Protein AF-A0A1E1LBD1-F1 (afdb_monomer_lite)

InterPro domains:
  IPR021842 Protein of unknown function DUF3435 [PF11917] (9-132)

Organism: NCBI:txid914238

Sequence (153 aa):
MLVGWGRDGKPEIRIALTREFARGMHDSRNRPQHPMNESTAGLPLVLNPVLFILGIALARGAFKHYKIADEIFELQPPQYDDHWILEQADHIKDVPVFQGATCHGPTGKIQKSSSFSKQLTNAAQRAGMENITINDIRRETLVKANGKALVLL

Structure (mmCIF, N/CA/C/O backbone):
data_AF-A0A1E1LBD1-F1
#
_entry.id   AF-A0A1E1LBD1-F1
#
loop_
_atom_site.group_PDB
_atom_site.id
_atom_site.type_symbol
_atom_site.label_atom_id
_atom_site.label_alt_id
_atom_site.label_comp_id
_atom_site.label_asym_id
_atom_site.label_entity_id
_atom_site.label_seq_id
_atom_site.pdbx_PDB_ins_code
_atom_site.Cartn_x
_atom_site.Cartn_y
_atom_site.Cartn_z
_atom_site.occupanc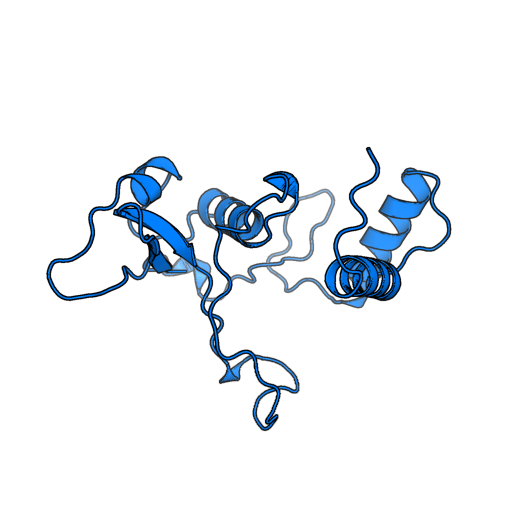y
_atom_site.B_iso_or_equiv
_atom_site.auth_seq_id
_atom_site.auth_comp_id
_atom_site.auth_asym_id
_atom_site.auth_atom_id
_atom_site.pdbx_PDB_model_num
ATOM 1 N N . MET A 1 1 ? -4.067 -3.609 6.995 1.00 89.50 1 MET A N 1
ATOM 2 C CA . MET A 1 1 ? -3.989 -2.137 7.107 1.00 89.50 1 MET A CA 1
ATOM 3 C C . MET A 1 1 ? -4.750 -1.759 8.360 1.00 89.50 1 MET A C 1
ATOM 5 O O . MET A 1 1 ? -5.664 -2.493 8.720 1.00 89.50 1 MET A O 1
ATOM 9 N N . LEU A 1 2 ? -4.340 -0.705 9.049 1.00 91.62 2 LEU A N 1
ATOM 10 C CA . LEU A 1 2 ? -4.999 -0.256 10.270 1.00 91.62 2 LEU A CA 1
ATOM 11 C C . LEU A 1 2 ? -5.143 1.261 10.256 1.00 91.62 2 LEU A C 1
ATOM 13 O O . LEU A 1 2 ? -4.406 1.937 9.542 1.00 91.62 2 LEU A O 1
ATOM 17 N N . VAL A 1 3 ? -6.082 1.768 11.037 1.00 91.25 3 VAL A N 1
ATOM 18 C CA . VAL A 1 3 ? -6.271 3.194 11.294 1.00 91.25 3 VAL A CA 1
ATOM 19 C C . VAL A 1 3 ? -5.859 3.449 12.733 1.00 91.25 3 VAL A C 1
ATOM 21 O O . VAL A 1 3 ? -6.292 2.733 13.624 1.00 91.25 3 VAL A O 1
ATOM 24 N N . GLY A 1 4 ? -4.983 4.416 12.963 1.00 89.00 4 GLY A N 1
ATOM 25 C CA . GLY A 1 4 ? -4.720 4.951 14.298 1.00 89.00 4 GLY A CA 1
ATOM 26 C C . GLY A 1 4 ? -5.141 6.411 14.360 1.00 89.00 4 GLY A C 1
ATOM 27 O O . GLY A 1 4 ? -5.468 6.991 13.332 1.00 89.00 4 GLY A O 1
ATOM 28 N N . TRP A 1 5 ? -5.089 7.023 15.538 1.00 88.56 5 TRP A N 1
ATOM 29 C CA . TRP A 1 5 ? -5.382 8.450 15.683 1.00 88.56 5 TRP A CA 1
ATOM 30 C C . TRP A 1 5 ? -4.110 9.244 15.974 1.00 88.56 5 TRP A C 1
ATOM 32 O O . TRP A 1 5 ? -3.252 8.824 16.759 1.00 88.56 5 TRP A O 1
ATOM 42 N N . GLY A 1 6 ? -3.959 10.369 15.274 1.00 77.62 6 GLY A N 1
ATOM 43 C CA . GLY A 1 6 ? -2.886 11.333 15.487 1.00 77.62 6 GLY A CA 1
ATOM 44 C C . GLY A 1 6 ? -3.074 12.129 16.781 1.00 77.62 6 GLY A C 1
ATOM 45 O O . GLY A 1 6 ? -4.099 12.044 17.456 1.00 77.62 6 GLY A O 1
ATOM 46 N N . ARG A 1 7 ? -2.084 12.963 17.127 1.00 75.44 7 ARG A N 1
ATOM 47 C CA . ARG A 1 7 ? -2.180 13.868 18.294 1.00 75.44 7 ARG A CA 1
ATOM 48 C C . ARG A 1 7 ? -3.300 14.903 18.164 1.00 75.44 7 ARG A C 1
ATOM 50 O O . ARG A 1 7 ? -3.739 15.447 19.167 1.00 75.44 7 ARG A O 1
ATOM 57 N N . ASP A 1 8 ? -3.720 15.188 16.939 1.00 80.75 8 ASP A N 1
ATOM 58 C CA . ASP A 1 8 ? -4.832 16.070 16.596 1.00 80.75 8 ASP A CA 1
ATOM 59 C C . ASP A 1 8 ? -6.195 15.358 16.627 1.00 80.75 8 ASP A C 1
ATOM 61 O O . ASP A 1 8 ? -7.208 15.965 16.286 1.00 80.75 8 ASP A O 1
ATOM 65 N N . GLY A 1 9 ? -6.230 14.081 17.025 1.00 81.44 9 GLY A N 1
ATOM 66 C CA . GLY A 1 9 ? -7.448 13.280 17.086 1.00 81.44 9 GLY A CA 1
ATOM 67 C C . GLY A 1 9 ? -7.991 12.874 15.718 1.00 81.44 9 GLY A C 1
ATOM 68 O O . GLY A 1 9 ? -9.116 12.387 15.648 1.00 81.44 9 GLY A O 1
ATOM 69 N N . LYS A 1 10 ? -7.230 13.057 14.631 1.00 84.50 10 LYS A N 1
ATOM 70 C CA . LYS A 1 10 ? -7.651 12.650 13.287 1.00 84.50 10 LYS A CA 1
ATOM 71 C C . LYS A 1 10 ? -7.221 11.219 12.972 1.00 84.50 10 LYS A C 1
ATOM 73 O O . LYS A 1 10 ? -6.143 10.809 13.414 1.00 84.50 10 LYS A O 1
ATOM 78 N N . PRO A 1 11 ? -8.026 10.469 12.202 1.00 87.62 11 PRO A N 1
ATOM 79 C CA . PRO A 1 11 ? -7.638 9.145 11.750 1.00 87.62 11 PRO A CA 1
ATOM 80 C C . PRO A 1 11 ? -6.464 9.227 10.773 1.00 87.62 11 PRO A C 1
ATOM 82 O O . PRO A 1 11 ? -6.380 10.110 9.922 1.00 87.62 11 PRO A O 1
ATOM 85 N N . GLU A 1 12 ? -5.553 8.276 10.909 1.00 88.12 12 GLU A N 1
ATOM 86 C CA . GLU A 1 12 ? -4.328 8.142 10.141 1.00 88.12 12 GLU A CA 1
ATOM 87 C C . GLU A 1 12 ? -4.188 6.691 9.689 1.00 88.12 12 GLU A C 1
ATOM 89 O O . GLU A 1 12 ? -4.184 5.762 10.506 1.00 88.12 12 GLU A O 1
ATOM 94 N N . ILE A 1 13 ? -4.021 6.485 8.383 1.00 90.25 13 ILE A N 1
ATOM 95 C CA . ILE A 1 13 ? -3.832 5.144 7.842 1.00 90.25 13 ILE A CA 1
ATOM 96 C C . ILE A 1 13 ? -2.407 4.680 8.117 1.00 90.25 13 ILE A C 1
ATOM 98 O O . ILE A 1 13 ? -1.426 5.401 7.923 1.00 90.25 13 ILE A O 1
ATOM 102 N N . ARG A 1 14 ? -2.280 3.426 8.547 1.00 88.69 14 ARG A N 1
ATOM 103 C CA . ARG A 1 14 ? -0.997 2.779 8.794 1.00 88.69 14 ARG A CA 1
ATOM 104 C C . ARG A 1 14 ? -0.941 1.396 8.163 1.00 88.69 14 ARG A C 1
ATOM 106 O O . ARG A 1 14 ? -1.904 0.620 8.136 1.00 88.69 14 ARG A O 1
ATOM 113 N N . ILE A 1 15 ? 0.243 1.052 7.678 1.00 86.69 15 ILE A N 1
ATOM 114 C CA . ILE A 1 15 ? 0.554 -0.261 7.124 1.00 86.69 15 ILE A CA 1
ATOM 115 C C . ILE A 1 15 ? 1.536 -0.943 8.064 1.00 86.69 15 ILE A C 1
ATOM 117 O O . ILE A 1 15 ? 2.737 -0.666 8.067 1.00 86.69 15 ILE A O 1
ATOM 121 N N . ALA A 1 16 ? 0.998 -1.862 8.860 1.00 81.19 16 ALA A N 1
ATOM 122 C CA . ALA A 1 16 ? 1.785 -2.847 9.577 1.00 81.19 16 ALA A CA 1
ATOM 123 C C . ALA A 1 16 ? 2.051 -4.032 8.641 1.00 81.19 16 ALA A C 1
ATOM 125 O O . ALA A 1 16 ? 1.119 -4.686 8.171 1.00 81.19 16 ALA A O 1
ATOM 126 N N . LEU A 1 17 ? 3.324 -4.279 8.344 1.00 73.56 17 LEU A N 1
ATOM 127 C CA . LEU A 1 17 ? 3.753 -5.456 7.596 1.00 73.56 17 LEU A CA 1
ATOM 128 C C . LEU A 1 17 ? 4.065 -6.582 8.580 1.00 73.56 17 LEU A C 1
ATOM 130 O O . LEU A 1 17 ? 4.823 -6.379 9.534 1.00 73.56 17 LEU A O 1
ATOM 134 N N . THR A 1 18 ? 3.513 -7.770 8.332 1.00 68.56 18 THR A N 1
ATOM 135 C CA . THR A 1 18 ? 3.831 -8.947 9.138 1.00 68.56 18 THR A CA 1
ATOM 136 C C . THR A 1 18 ? 5.271 -9.361 8.861 1.00 68.56 18 THR A C 1
ATOM 138 O O . THR A 1 18 ? 5.651 -9.725 7.747 1.00 68.56 18 THR A O 1
ATOM 141 N N . ARG A 1 19 ? 6.098 -9.229 9.897 1.00 65.25 19 ARG A N 1
ATOM 142 C CA . ARG A 1 19 ? 7.564 -9.259 9.810 1.00 65.25 19 ARG A CA 1
ATOM 143 C C . ARG A 1 19 ? 8.113 -10.615 9.364 1.00 65.25 19 ARG A C 1
ATOM 145 O O . ARG A 1 19 ? 9.178 -10.659 8.758 1.00 65.25 19 ARG A O 1
ATOM 152 N N . GLU A 1 20 ? 7.374 -11.688 9.626 1.00 64.44 20 GLU A N 1
ATOM 153 C CA . GLU A 1 20 ? 7.730 -13.065 9.261 1.00 64.44 20 GLU A CA 1
ATOM 154 C C . GLU A 1 20 ? 7.825 -13.283 7.742 1.00 64.44 20 GLU A C 1
ATOM 156 O O . GLU A 1 20 ? 8.622 -14.096 7.283 1.00 64.44 20 GLU A O 1
ATOM 161 N N . PHE A 1 21 ? 7.103 -12.487 6.947 1.00 65.00 21 PHE A N 1
ATOM 162 C CA . PHE A 1 21 ? 7.118 -12.575 5.484 1.00 65.00 21 PHE A CA 1
ATOM 163 C C . PHE A 1 21 ? 8.085 -11.579 4.820 1.00 65.00 21 PHE A C 1
ATOM 165 O O . PHE A 1 21 ? 8.178 -11.516 3.591 1.00 65.00 21 PHE A O 1
ATOM 172 N N . ALA A 1 22 ? 8.834 -10.792 5.603 1.00 64.50 22 ALA A N 1
ATOM 173 C CA . ALA A 1 22 ? 9.802 -9.836 5.074 1.00 64.50 22 ALA A CA 1
ATOM 174 C C . ALA A 1 22 ? 11.111 -10.545 4.677 1.00 64.50 22 ALA A C 1
ATOM 176 O O . ALA A 1 22 ? 11.932 -10.926 5.517 1.00 64.50 22 ALA A O 1
ATOM 177 N N . ARG A 1 23 ? 11.321 -10.706 3.363 1.00 59.72 23 ARG A N 1
ATOM 178 C CA . ARG A 1 23 ? 12.492 -11.388 2.788 1.00 59.72 23 ARG A CA 1
ATOM 179 C C . ARG A 1 23 ? 13.809 -10.829 3.343 1.00 59.72 23 ARG A C 1
ATOM 181 O O . ARG A 1 23 ? 14.104 -9.650 3.171 1.00 59.72 23 ARG A O 1
ATOM 188 N N . GLY A 1 24 ? 14.623 -11.703 3.940 1.00 63.03 24 GLY A N 1
ATOM 189 C CA . GLY A 1 24 ? 15.963 -11.367 4.442 1.00 63.03 24 GLY A CA 1
ATOM 190 C C . GLY A 1 24 ? 15.986 -10.567 5.749 1.00 63.03 24 GLY A C 1
ATOM 191 O O . GLY A 1 24 ? 17.050 -10.105 6.145 1.00 63.03 24 GLY A O 1
ATOM 192 N N . MET A 1 25 ? 14.835 -10.398 6.412 1.00 62.06 25 MET A N 1
ATOM 193 C CA . MET A 1 25 ? 14.699 -9.561 7.611 1.00 62.06 25 MET A CA 1
ATOM 194 C C . MET A 1 25 ? 14.223 -10.323 8.855 1.00 62.06 25 MET A C 1
ATOM 196 O O . MET A 1 25 ? 14.112 -9.707 9.914 1.00 62.06 25 MET A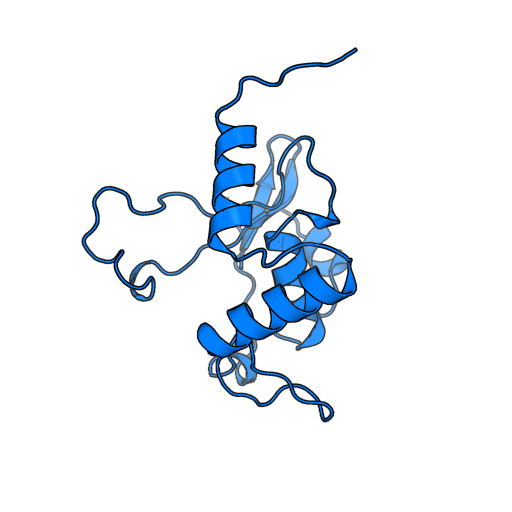 O 1
ATOM 200 N N . HIS A 1 26 ? 13.988 -11.637 8.748 1.00 62.72 26 HIS A N 1
ATOM 201 C CA . HIS A 1 26 ? 13.493 -12.477 9.846 1.00 62.72 26 HIS A CA 1
ATOM 202 C C . HIS A 1 26 ? 14.414 -12.415 11.083 1.00 62.72 26 HIS A C 1
ATOM 204 O O . HIS A 1 26 ? 13.942 -12.152 12.189 1.00 62.72 26 HIS A O 1
ATOM 210 N N . ASP A 1 27 ? 15.733 -12.503 10.866 1.00 68.12 27 ASP A N 1
ATOM 211 C CA . ASP A 1 27 ? 16.742 -12.570 11.939 1.00 68.12 27 ASP A CA 1
ATOM 212 C C . ASP A 1 27 ? 17.609 -11.298 12.061 1.00 68.12 27 ASP A C 1
ATOM 214 O O . ASP A 1 27 ? 18.606 -11.263 12.782 1.00 68.12 27 ASP A O 1
ATOM 218 N N . SER A 1 28 ? 17.256 -10.219 11.353 1.00 67.94 28 SER A N 1
ATOM 219 C CA . SER A 1 28 ? 18.054 -8.987 11.343 1.00 67.94 28 SER A CA 1
ATOM 220 C C . SER A 1 28 ? 17.752 -8.089 12.544 1.00 67.94 28 SER A C 1
ATOM 222 O O . SER A 1 28 ? 16.599 -7.744 12.820 1.00 67.94 28 SER A O 1
ATOM 224 N N . ARG A 1 29 ? 18.808 -7.605 13.213 1.00 66.38 29 ARG A N 1
ATOM 225 C CA . ARG A 1 29 ? 18.708 -6.598 14.288 1.00 66.38 29 ARG A CA 1
ATOM 226 C C . ARG A 1 29 ? 18.215 -5.235 13.776 1.00 66.38 29 ARG A C 1
ATOM 228 O O . ARG A 1 29 ? 17.628 -4.477 14.539 1.00 66.38 29 ARG A O 1
ATOM 235 N N . ASN A 1 30 ? 18.383 -4.966 12.478 1.00 61.81 30 ASN A N 1
ATOM 236 C CA . ASN A 1 30 ? 17.984 -3.724 11.802 1.00 61.81 30 ASN A CA 1
ATOM 237 C C . ASN A 1 30 ? 16.578 -3.812 11.181 1.00 61.81 30 ASN A C 1
ATOM 239 O O . ASN A 1 30 ? 16.291 -3.177 10.165 1.00 61.81 30 ASN A O 1
ATOM 243 N N . ARG A 1 31 ? 15.698 -4.642 11.750 1.00 63.50 31 ARG A N 1
ATOM 244 C CA . ARG A 1 31 ? 14.329 -4.823 11.256 1.00 63.50 31 ARG A CA 1
ATOM 245 C C . ARG A 1 31 ? 13.450 -3.586 11.482 1.00 63.50 31 ARG A C 1
ATOM 247 O O . ARG A 1 31 ? 13.561 -2.970 12.543 1.00 63.50 31 ARG A O 1
ATOM 254 N N . PRO A 1 32 ? 12.545 -3.242 10.543 1.00 61.56 32 PRO A N 1
ATOM 255 C CA . PRO A 1 32 ? 11.579 -2.168 10.744 1.00 61.56 32 PRO A CA 1
ATOM 256 C C . PRO A 1 32 ? 10.716 -2.454 11.977 1.00 61.56 32 PRO A C 1
ATOM 258 O O . PRO A 1 32 ? 10.044 -3.487 12.057 1.00 61.56 32 PRO A O 1
ATOM 261 N N . GLN A 1 33 ? 10.761 -1.553 12.958 1.00 65.50 33 GLN A N 1
ATOM 262 C CA . GLN A 1 33 ? 10.031 -1.713 14.220 1.00 65.50 33 GLN A CA 1
ATOM 263 C C . GLN A 1 33 ? 8.671 -1.014 14.204 1.00 65.50 33 GLN A C 1
ATOM 265 O O . GLN A 1 33 ? 7.768 -1.427 14.928 1.00 65.50 33 GLN A O 1
ATOM 270 N N . HIS A 1 34 ? 8.497 -0.018 13.341 1.00 69.88 34 HIS A N 1
ATOM 271 C CA . HIS A 1 34 ? 7.307 0.822 13.307 1.00 69.88 34 HIS A CA 1
ATOM 272 C C . HIS A 1 34 ? 6.498 0.585 12.023 1.00 69.88 34 HIS A C 1
ATOM 274 O O . HIS A 1 34 ? 7.099 0.329 10.973 1.00 69.88 34 HIS A O 1
ATOM 280 N N . PRO A 1 35 ? 5.155 0.645 12.089 1.00 71.25 35 PRO A N 1
ATOM 281 C CA . PRO A 1 35 ? 4.311 0.720 10.901 1.00 71.25 35 PRO A CA 1
ATOM 282 C C . PRO A 1 35 ? 4.699 1.912 10.022 1.00 71.25 35 PRO A C 1
ATOM 284 O O . PRO A 1 35 ? 5.221 2.914 10.510 1.00 71.25 35 PRO A O 1
ATOM 287 N N . MET A 1 36 ? 4.423 1.809 8.723 1.00 77.25 36 MET A N 1
ATOM 288 C CA . MET A 1 36 ? 4.463 2.982 7.851 1.00 77.25 36 MET A CA 1
ATOM 289 C C . MET A 1 36 ? 3.168 3.757 8.038 1.00 77.25 36 MET A C 1
ATOM 291 O O . MET A 1 36 ? 2.094 3.172 7.889 1.00 77.25 36 MET A O 1
ATOM 295 N N . ASN A 1 37 ? 3.272 5.044 8.337 1.00 74.06 37 ASN A N 1
ATOM 296 C CA . ASN A 1 37 ? 2.122 5.908 8.551 1.00 74.06 37 ASN A CA 1
ATOM 297 C C . ASN A 1 37 ? 1.900 6.816 7.345 1.00 74.06 37 ASN A C 1
ATOM 299 O O . ASN A 1 37 ? 2.845 7.164 6.637 1.00 74.06 37 ASN A O 1
ATOM 303 N N . GLU A 1 38 ? 0.648 7.200 7.129 1.00 75.12 38 GLU A N 1
ATOM 304 C CA . GLU A 1 38 ? 0.271 8.137 6.083 1.00 75.12 38 GLU A CA 1
ATOM 305 C C . GLU A 1 38 ? 0.824 9.545 6.339 1.00 75.12 38 GLU A C 1
ATOM 307 O O . GLU A 1 38 ? 1.234 10.211 5.393 1.00 75.12 38 GLU A O 1
ATOM 312 N N . SER A 1 39 ? 0.879 10.021 7.586 1.00 69.19 39 SER A N 1
ATOM 313 C CA . SER A 1 39 ? 1.336 11.384 7.854 1.00 69.19 39 SER A CA 1
ATOM 314 C C . SER A 1 39 ? 2.857 11.498 7.728 1.00 69.19 39 SER A C 1
ATOM 316 O O . SER A 1 39 ? 3.617 11.323 8.681 1.00 69.19 39 SER A O 1
ATOM 318 N N . THR A 1 40 ? 3.327 11.819 6.526 1.00 62.47 40 THR A N 1
ATOM 319 C CA . THR A 1 40 ? 4.679 12.335 6.297 1.00 62.47 40 THR A CA 1
ATOM 320 C C . THR A 1 40 ? 4.612 13.849 6.165 1.00 62.47 40 THR A C 1
ATOM 322 O O . THR A 1 40 ? 4.265 14.371 5.104 1.00 62.47 40 THR A O 1
ATOM 325 N N . ALA A 1 41 ? 4.919 14.562 7.250 1.00 61.19 41 ALA A N 1
ATOM 326 C CA . ALA A 1 41 ? 4.902 16.022 7.271 1.00 61.19 41 ALA A CA 1
ATOM 327 C C . ALA A 1 41 ? 5.744 16.610 6.120 1.00 61.19 41 ALA A C 1
ATOM 329 O O . ALA A 1 41 ? 6.921 16.284 5.972 1.00 61.19 41 ALA A O 1
ATOM 330 N N . GLY A 1 42 ? 5.133 17.484 5.314 1.00 63.91 42 GLY A N 1
ATOM 331 C CA . GLY A 1 42 ? 5.817 18.257 4.272 1.00 63.91 42 GLY A CA 1
ATOM 332 C C . GLY A 1 42 ? 6.066 17.542 2.938 1.00 63.91 42 GLY A C 1
ATOM 333 O O . GLY A 1 42 ? 6.680 18.146 2.061 1.00 63.91 42 GLY A O 1
ATOM 334 N N . LEU A 1 43 ? 5.598 16.301 2.741 1.00 65.31 43 LEU A N 1
ATOM 335 C CA . LEU A 1 43 ? 5.698 15.622 1.442 1.00 65.31 43 LEU A CA 1
ATOM 336 C C . LEU A 1 43 ? 4.405 15.768 0.620 1.00 65.31 43 LEU A C 1
ATOM 338 O O . LEU A 1 43 ? 3.313 15.628 1.172 1.00 65.31 43 LEU A O 1
ATOM 342 N N . PRO A 1 44 ? 4.498 15.999 -0.705 1.00 69.31 44 PRO A N 1
ATOM 343 C CA . PRO A 1 44 ? 3.348 15.919 -1.598 1.00 69.31 44 PRO A CA 1
ATOM 344 C C . PRO A 1 44 ? 2.614 14.581 -1.464 1.00 69.31 44 PRO A C 1
ATOM 346 O O . PRO A 1 44 ? 3.247 13.526 -1.421 1.00 69.31 44 PRO A O 1
ATOM 349 N N . LEU A 1 45 ? 1.280 14.620 -1.496 1.00 67.25 45 LEU A N 1
ATOM 350 C CA . LEU A 1 45 ? 0.406 13.446 -1.355 1.00 67.25 45 LEU A CA 1
ATOM 351 C C . LEU A 1 45 ? 0.763 12.304 -2.324 1.00 67.25 45 LEU A C 1
ATOM 353 O O . LEU A 1 45 ? 0.717 11.133 -1.964 1.00 67.25 45 LEU A O 1
ATOM 357 N N . VAL A 1 46 ? 1.179 12.653 -3.546 1.00 67.00 46 VAL A N 1
ATOM 358 C CA . VAL A 1 46 ? 1.599 11.705 -4.595 1.00 67.00 46 VAL A CA 1
ATOM 359 C C . VAL A 1 46 ? 2.822 10.864 -4.205 1.00 67.00 46 VAL A C 1
ATOM 361 O O . VAL A 1 46 ? 3.040 9.794 -4.765 1.00 67.00 46 VAL A O 1
ATOM 364 N N . LEU A 1 47 ? 3.618 11.325 -3.237 1.00 69.81 47 LEU A N 1
ATOM 365 C CA . LEU A 1 47 ? 4.797 10.618 -2.736 1.00 69.81 47 LEU A CA 1
ATOM 366 C C . LEU A 1 47 ? 4.493 9.757 -1.506 1.00 69.81 47 LEU A C 1
ATOM 368 O O . LEU A 1 47 ? 5.415 9.183 -0.930 1.00 69.81 47 LEU A O 1
ATOM 372 N N . ASN A 1 48 ? 3.225 9.649 -1.104 1.00 79.12 48 ASN A N 1
ATOM 373 C CA . ASN A 1 48 ? 2.820 8.867 0.051 1.00 79.12 48 ASN A CA 1
ATOM 374 C C . ASN A 1 48 ? 2.570 7.394 -0.328 1.00 79.12 48 ASN A C 1
ATOM 376 O O . ASN A 1 48 ? 1.547 7.074 -0.947 1.00 79.12 48 ASN A O 1
ATOM 380 N N . PRO A 1 49 ? 3.457 6.458 0.059 1.00 77.81 49 PRO A N 1
ATOM 381 C CA . PRO A 1 49 ? 3.302 5.052 -0.303 1.00 77.81 49 PRO A CA 1
ATOM 382 C C . PRO A 1 49 ? 2.076 4.399 0.353 1.00 77.81 49 PRO A C 1
ATOM 384 O O . PRO A 1 49 ? 1.547 3.428 -0.189 1.00 77.81 49 PRO A O 1
ATOM 387 N N . VAL A 1 50 ? 1.605 4.917 1.495 1.00 87.44 50 VAL A N 1
ATOM 388 C CA . VAL A 1 50 ? 0.437 4.370 2.201 1.00 87.44 50 VAL A CA 1
ATOM 389 C C . VAL A 1 50 ? -0.837 4.612 1.400 1.00 87.44 50 VAL A C 1
ATOM 391 O O . VAL A 1 50 ? -1.611 3.677 1.194 1.00 87.44 50 VAL A O 1
ATOM 394 N N . LEU A 1 51 ? -1.007 5.822 0.864 1.00 87.19 51 LEU A N 1
ATOM 395 C CA . LEU A 1 51 ? -2.168 6.176 0.045 1.00 87.19 51 LEU A CA 1
ATOM 396 C C . LEU A 1 51 ? -2.221 5.414 -1.270 1.00 87.19 51 LEU A C 1
ATOM 398 O O . LEU A 1 51 ? -3.294 4.997 -1.704 1.00 87.19 51 LEU A O 1
ATOM 402 N N . PHE A 1 52 ? -1.064 5.164 -1.882 1.00 86.69 52 PHE A N 1
ATOM 403 C CA . PHE A 1 52 ? -1.007 4.337 -3.082 1.00 86.69 52 PHE A CA 1
ATOM 404 C C . PHE A 1 52 ? -1.518 2.912 -2.812 1.00 86.69 52 PHE A C 1
ATOM 406 O O . PHE A 1 52 ? -2.303 2.364 -3.588 1.00 86.69 52 PHE A O 1
ATOM 413 N N . ILE A 1 53 ? -1.128 2.320 -1.679 1.00 90.62 53 ILE A N 1
ATOM 414 C CA . ILE A 1 53 ? -1.585 0.982 -1.285 1.00 90.62 53 ILE A CA 1
ATOM 415 C C . ILE A 1 53 ? -3.066 0.999 -0.879 1.00 90.62 53 ILE A C 1
ATOM 417 O O . ILE A 1 53 ? -3.785 0.061 -1.226 1.00 90.62 53 ILE A O 1
ATOM 421 N N . LEU A 1 54 ? -3.543 2.055 -0.209 1.00 91.88 54 LEU A N 1
ATOM 422 C CA . LEU A 1 54 ? -4.969 2.240 0.075 1.00 91.88 54 LEU A CA 1
ATOM 423 C C . LEU A 1 54 ? -5.790 2.263 -1.216 1.00 91.88 54 LEU A C 1
ATOM 425 O O . LEU A 1 54 ? -6.772 1.534 -1.320 1.00 91.88 54 LEU A O 1
ATOM 429 N N . GLY A 1 55 ? -5.365 3.042 -2.214 1.00 91.44 55 GLY A N 1
ATOM 430 C CA . GLY A 1 55 ? -6.043 3.118 -3.506 1.00 91.44 55 GLY A CA 1
ATOM 431 C C . GLY A 1 55 ? -6.144 1.754 -4.191 1.00 91.44 55 GLY A C 1
ATOM 432 O O . GLY A 1 55 ? -7.213 1.382 -4.671 1.00 91.44 55 GLY A O 1
ATOM 433 N N . ILE A 1 56 ? -5.065 0.959 -4.168 1.00 91.44 56 ILE A N 1
ATOM 434 C CA . ILE A 1 56 ? -5.081 -0.421 -4.686 1.00 91.44 56 ILE A CA 1
ATOM 435 C C . ILE A 1 56 ? -6.070 -1.295 -3.904 1.00 91.44 56 ILE A C 1
ATOM 437 O O . ILE A 1 56 ? -6.799 -2.080 -4.511 1.00 91.44 56 ILE A O 1
ATOM 441 N N . ALA A 1 57 ? -6.080 -1.194 -2.574 1.00 92.88 57 ALA A N 1
ATOM 442 C CA . ALA A 1 57 ? -6.959 -1.982 -1.717 1.00 92.88 57 ALA A CA 1
ATOM 443 C C . ALA A 1 57 ? -8.440 -1.652 -1.973 1.00 92.88 57 ALA A C 1
ATOM 445 O O . ALA A 1 57 ? -9.236 -2.563 -2.204 1.00 92.88 57 ALA A O 1
ATOM 446 N N . LEU A 1 58 ? -8.793 -0.364 -2.022 1.00 94.44 58 LEU A N 1
ATOM 447 C CA . LEU A 1 58 ? -10.149 0.108 -2.318 1.00 94.44 58 LEU A CA 1
ATOM 448 C C . LEU A 1 58 ? -10.604 -0.317 -3.717 1.00 94.44 58 LEU A C 1
ATOM 450 O O . LEU A 1 58 ? -11.665 -0.919 -3.860 1.00 94.44 58 LEU A O 1
ATOM 454 N N . ALA A 1 59 ? -9.767 -0.113 -4.739 1.00 92.00 59 ALA A N 1
ATOM 455 C CA . ALA A 1 59 ? -10.081 -0.496 -6.117 1.00 92.00 59 ALA A CA 1
ATOM 456 C C . ALA A 1 59 ? -10.343 -2.004 -6.293 1.00 92.00 59 ALA A C 1
ATOM 458 O O . ALA A 1 59 ? -10.958 -2.418 -7.274 1.00 92.00 59 ALA A O 1
ATOM 459 N N . ARG A 1 60 ? -9.874 -2.838 -5.358 1.00 91.12 60 ARG A N 1
ATOM 460 C CA . ARG A 1 60 ? -10.064 -4.295 -5.370 1.00 91.12 60 ARG A CA 1
ATOM 461 C C . ARG A 1 60 ? -11.140 -4.788 -4.406 1.00 91.12 60 ARG A C 1
ATOM 463 O O . ARG A 1 60 ? -11.308 -6.002 -4.276 1.00 91.12 60 ARG A O 1
ATOM 470 N N . GLY A 1 61 ? -11.825 -3.883 -3.706 1.00 93.88 61 GLY A N 1
ATOM 471 C CA . GLY A 1 61 ? -12.756 -4.253 -2.641 1.00 93.88 61 GLY A CA 1
ATOM 472 C C . GLY A 1 61 ? -12.073 -5.106 -1.571 1.00 93.88 61 GLY A C 1
ATOM 473 O O . GLY A 1 61 ? -12.623 -6.111 -1.134 1.00 93.88 61 GLY A O 1
ATOM 474 N N . ALA A 1 62 ? -10.828 -4.772 -1.218 1.00 94.31 62 ALA A N 1
ATOM 475 C CA . ALA A 1 62 ? -10.015 -5.586 -0.320 1.00 94.31 62 ALA A CA 1
ATOM 476 C C . ALA A 1 62 ? -10.501 -5.544 1.135 1.00 94.31 62 ALA A C 1
ATOM 478 O O . ALA A 1 62 ? -10.103 -6.402 1.919 1.00 94.31 62 ALA A O 1
ATOM 479 N N . PHE A 1 63 ? -11.334 -4.568 1.506 1.00 95.38 63 PHE A N 1
ATOM 480 C CA . PHE A 1 63 ? -11.887 -4.440 2.850 1.00 95.38 63 PHE A CA 1
ATOM 481 C C . PHE A 1 63 ? -13.302 -5.003 2.917 1.00 95.38 63 PHE A C 1
ATOM 483 O O . PHE A 1 63 ? -14.120 -4.789 2.028 1.00 95.38 63 PHE A O 1
ATOM 490 N N . LYS A 1 64 ? -13.595 -5.705 4.009 1.00 95.25 64 LYS A N 1
ATOM 491 C CA . LYS A 1 64 ? -14.880 -6.379 4.223 1.00 95.25 64 LYS A CA 1
ATOM 492 C C . LYS A 1 64 ? -16.039 -5.406 4.464 1.00 95.25 64 LYS A C 1
ATOM 494 O O . LYS A 1 64 ? -17.163 -5.681 4.057 1.00 95.25 64 LYS A O 1
ATOM 499 N N . HIS A 1 65 ? -15.756 -4.284 5.126 1.00 94.94 65 HIS A N 1
ATOM 500 C CA . HIS A 1 65 ? -16.772 -3.348 5.624 1.00 94.94 65 HIS A CA 1
ATOM 501 C C . HIS A 1 65 ? -16.703 -1.951 5.003 1.00 94.94 65 HIS A C 1
ATOM 503 O O . HIS A 1 65 ? -17.611 -1.162 5.228 1.00 94.94 65 HIS A O 1
ATOM 509 N N . TYR A 1 66 ? -15.667 -1.658 4.213 1.00 94.75 66 TYR A N 1
ATOM 510 C CA . TYR A 1 66 ? -15.391 -0.314 3.704 1.00 94.75 66 TYR A CA 1
ATOM 511 C C . TYR A 1 66 ? -15.197 -0.352 2.189 1.00 94.75 66 TYR A C 1
ATOM 513 O O . TYR A 1 66 ? -14.376 -1.116 1.676 1.00 94.75 66 TYR A O 1
ATOM 521 N N . LYS A 1 67 ? -15.966 0.460 1.470 1.00 93.75 67 LYS A N 1
ATOM 522 C CA . LYS A 1 67 ? -15.972 0.557 0.007 1.00 93.75 67 LYS A CA 1
ATOM 523 C C . LYS A 1 67 ? -15.277 1.814 -0.493 1.00 93.75 67 LYS A C 1
ATOM 525 O O . LYS A 1 67 ? -14.709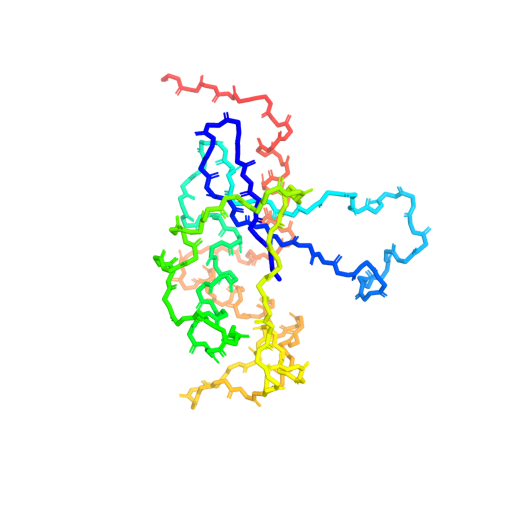 1.783 -1.584 1.00 93.75 67 LYS A O 1
ATOM 530 N N . ILE A 1 68 ? -15.321 2.899 0.276 1.00 94.56 68 ILE A N 1
ATOM 531 C CA . ILE A 1 68 ? -14.718 4.183 -0.094 1.00 94.56 68 ILE A CA 1
ATOM 532 C C . ILE A 1 68 ? -13.785 4.694 1.003 1.00 94.56 68 ILE A C 1
ATOM 534 O O . ILE A 1 68 ? -13.846 4.255 2.148 1.00 94.56 68 ILE A O 1
ATOM 538 N N . ALA A 1 69 ? -12.888 5.609 0.634 1.00 91.50 69 ALA A N 1
ATOM 539 C CA . ALA A 1 69 ? -11.910 6.166 1.564 1.00 91.50 69 ALA A CA 1
ATOM 540 C C . ALA A 1 69 ? -12.574 6.966 2.697 1.00 91.50 69 ALA A C 1
ATOM 542 O O . ALA A 1 69 ? -12.130 6.866 3.836 1.00 91.50 69 ALA A O 1
ATOM 543 N N . ASP A 1 70 ? -13.649 7.699 2.400 1.00 93.31 70 ASP A N 1
ATOM 544 C CA . ASP A 1 70 ? -14.334 8.556 3.376 1.00 93.31 70 ASP A CA 1
ATOM 545 C C . ASP A 1 70 ? -14.855 7.751 4.574 1.00 93.31 70 ASP A C 1
ATOM 547 O O . ASP A 1 70 ? -14.614 8.132 5.712 1.00 93.31 70 ASP A O 1
ATOM 551 N N . GLU A 1 71 ? -15.421 6.560 4.345 1.00 94.00 71 GLU A N 1
ATOM 552 C CA . GLU A 1 71 ? -15.874 5.661 5.420 1.00 94.00 71 GLU A CA 1
ATOM 553 C C . GLU A 1 71 ? -14.737 5.272 6.385 1.00 94.00 71 GLU A C 1
ATOM 555 O O . GLU A 1 71 ? -14.975 5.026 7.565 1.00 94.00 71 GLU A O 1
ATOM 560 N N . ILE A 1 72 ? -13.494 5.208 5.892 1.00 92.69 72 ILE A N 1
ATOM 561 C CA . ILE A 1 72 ? -12.303 4.901 6.696 1.00 92.69 72 ILE A CA 1
ATOM 562 C C . ILE A 1 72 ? -11.841 6.151 7.456 1.00 92.69 72 ILE A C 1
ATOM 564 O O . ILE A 1 72 ? -11.463 6.059 8.624 1.00 92.69 72 ILE A O 1
ATOM 568 N N . PHE A 1 73 ? -11.871 7.319 6.810 1.00 90.19 73 PHE A N 1
ATOM 569 C CA . PHE A 1 73 ? -11.470 8.594 7.412 1.00 90.19 73 PHE A CA 1
ATOM 570 C C . PHE A 1 73 ? -12.523 9.197 8.356 1.00 90.19 73 PHE A C 1
ATOM 572 O O . PHE A 1 73 ? -12.214 10.130 9.091 1.00 90.19 73 PHE A O 1
ATOM 579 N N . GLU A 1 74 ? -13.742 8.666 8.385 1.00 91.56 74 GLU A N 1
ATOM 580 C CA . GLU A 1 74 ? -14.789 9.050 9.341 1.00 91.56 74 GLU A CA 1
ATOM 581 C C . GLU A 1 74 ? -14.787 8.189 10.618 1.00 91.56 74 GLU A C 1
ATOM 583 O O . GLU A 1 74 ? -15.522 8.479 11.570 1.00 91.56 74 GLU A O 1
ATOM 588 N N . LEU A 1 75 ? -13.934 7.156 10.678 1.00 90.56 75 LEU A N 1
ATOM 589 C CA . LEU A 1 75 ? -13.828 6.276 11.839 1.00 90.56 75 LEU A CA 1
ATOM 590 C C . LEU A 1 75 ? -13.495 7.054 13.114 1.00 90.56 75 LEU A C 1
ATOM 592 O O . LEU A 1 75 ? -12.566 7.865 13.176 1.00 90.56 75 LEU A O 1
ATOM 596 N N . GLN A 1 76 ? -14.244 6.736 14.165 1.00 87.31 76 GLN A N 1
ATOM 597 C CA . GLN A 1 76 ? -14.016 7.250 15.508 1.00 87.31 76 GLN A CA 1
ATOM 598 C C . GLN A 1 76 ? -13.095 6.308 16.289 1.00 87.31 76 GLN A C 1
ATOM 600 O O . GLN A 1 76 ? -13.147 5.092 16.069 1.00 87.31 76 GLN A O 1
ATOM 605 N N . PRO A 1 77 ? -12.255 6.843 17.194 1.00 83.00 77 PRO A N 1
ATOM 606 C CA . PRO A 1 77 ? -11.358 6.019 17.988 1.00 83.00 77 PRO A CA 1
ATOM 607 C C . PRO A 1 77 ? -12.162 5.015 18.827 1.00 83.00 77 PRO A C 1
ATOM 609 O O . PRO A 1 77 ? -13.140 5.407 19.472 1.00 83.00 77 PRO A O 1
ATOM 612 N N . PRO A 1 78 ? -11.784 3.725 18.834 1.00 81.44 78 PRO A N 1
ATOM 613 C CA . PRO A 1 78 ? -12.399 2.748 19.720 1.00 81.44 78 PRO A CA 1
ATOM 614 C C . PRO A 1 78 ? -12.144 3.125 21.187 1.00 81.44 78 PRO A C 1
ATOM 616 O O . PRO A 1 78 ? -11.140 3.742 21.528 1.00 81.44 78 PRO A O 1
ATOM 619 N N . GLN A 1 79 ? -13.066 2.749 22.076 1.00 77.25 79 GLN A N 1
ATOM 620 C CA . GLN A 1 79 ? -13.057 3.199 23.475 1.00 77.25 79 GLN A CA 1
ATOM 621 C C . GLN A 1 79 ? -11.828 2.724 24.274 1.00 77.25 79 GLN A C 1
ATOM 623 O O . GLN A 1 79 ? -11.451 3.371 25.251 1.00 77.25 79 GLN A O 1
ATOM 628 N N . TYR A 1 80 ? -11.216 1.606 23.873 1.00 76.25 80 TYR A N 1
ATOM 629 C CA . TYR A 1 80 ? -10.134 0.952 24.620 1.00 76.25 80 TYR A CA 1
ATOM 630 C C . TYR A 1 80 ? -8.885 0.633 23.790 1.00 76.25 80 TYR A C 1
ATOM 632 O O . TYR A 1 80 ? -7.862 0.290 24.378 1.00 76.25 80 TYR A O 1
ATOM 640 N N . ASP A 1 81 ? -8.946 0.765 22.464 1.00 77.00 81 ASP A N 1
ATOM 641 C CA . ASP A 1 81 ? -7.826 0.465 21.572 1.00 77.00 81 ASP A CA 1
ATOM 642 C C . ASP A 1 81 ? -7.249 1.756 20.978 1.00 77.00 81 ASP A C 1
ATOM 644 O O . ASP A 1 81 ? -7.948 2.744 20.759 1.00 77.00 81 ASP A O 1
ATOM 648 N N . ASP A 1 82 ? -5.950 1.758 20.688 1.00 81.06 82 ASP A N 1
ATOM 649 C CA . ASP A 1 82 ? -5.259 2.882 20.044 1.00 81.06 82 ASP A CA 1
ATOM 650 C C . ASP A 1 82 ? -5.321 2.822 18.505 1.00 81.06 82 ASP A C 1
ATOM 652 O O . ASP A 1 82 ? -4.816 3.714 17.809 1.00 81.06 82 ASP A O 1
ATOM 656 N N . HIS A 1 83 ? -5.933 1.764 17.966 1.00 87.50 83 HIS A N 1
ATOM 657 C CA . HIS A 1 83 ? -6.069 1.528 16.540 1.00 87.50 83 HIS A CA 1
ATOM 658 C C . HIS A 1 83 ? -7.281 0.661 16.181 1.00 87.50 83 HIS A C 1
ATOM 660 O O . HIS A 1 83 ? -7.819 -0.081 16.994 1.00 87.50 83 HIS A O 1
ATOM 666 N N . TRP A 1 84 ? -7.665 0.724 14.909 1.00 89.81 84 TRP A N 1
ATOM 667 C CA . TRP A 1 84 ? -8.697 -0.089 14.285 1.00 89.81 84 TRP A CA 1
ATOM 668 C C . TRP A 1 84 ? -8.104 -0.915 13.145 1.00 89.81 84 TRP A C 1
ATOM 670 O O . TRP A 1 84 ? -7.483 -0.372 12.228 1.00 89.81 84 TRP A O 1
ATOM 680 N N . ILE A 1 85 ? -8.303 -2.232 13.158 1.00 91.00 85 ILE A N 1
ATOM 681 C CA . ILE A 1 85 ? -7.853 -3.108 12.070 1.00 91.00 85 ILE A CA 1
ATOM 682 C C . ILE A 1 85 ? -8.909 -3.126 10.963 1.00 91.00 85 ILE A C 1
ATOM 684 O O . ILE A 1 85 ? -10.071 -3.454 11.191 1.00 91.00 85 ILE A O 1
ATOM 688 N N . LEU A 1 86 ? -8.499 -2.805 9.734 1.00 92.94 86 LEU A N 1
ATOM 689 C CA . LEU A 1 86 ? -9.370 -2.927 8.567 1.00 92.94 86 LEU A CA 1
ATOM 690 C C . LEU A 1 86 ? -9.401 -4.394 8.121 1.00 92.94 86 LEU A C 1
ATOM 692 O O . LEU A 1 86 ? -8.446 -4.881 7.503 1.00 92.94 86 LEU A O 1
ATOM 696 N N . GLU A 1 87 ? -10.485 -5.097 8.460 1.00 93.56 87 GLU A N 1
ATOM 697 C CA . GLU A 1 87 ? -10.696 -6.497 8.080 1.00 93.56 87 GLU A CA 1
ATOM 698 C C . GLU A 1 87 ? -10.659 -6.681 6.561 1.00 93.56 87 GLU A C 1
ATOM 700 O O . GLU A 1 87 ? -11.306 -5.948 5.805 1.00 93.56 87 GLU A O 1
ATOM 705 N N . GLN A 1 88 ? -9.915 -7.695 6.119 1.00 92.62 88 GLN A N 1
ATOM 706 C CA . GLN A 1 88 ? -9.804 -8.042 4.707 1.00 92.62 88 GLN A CA 1
ATOM 707 C C . GLN A 1 88 ? -10.959 -8.943 4.263 1.00 92.62 88 GLN A C 1
ATOM 709 O O . GLN A 1 88 ? -11.379 -9.834 5.002 1.00 92.62 88 GLN A O 1
ATOM 714 N N . ALA A 1 89 ? -11.443 -8.732 3.041 1.00 94.81 89 ALA A N 1
ATOM 715 C CA . ALA A 1 89 ? -12.420 -9.611 2.407 1.00 94.81 89 ALA A CA 1
ATOM 716 C C . ALA A 1 89 ? -11.796 -10.978 2.063 1.00 94.81 89 ALA A C 1
ATOM 718 O O . ALA A 1 89 ? -10.619 -11.062 1.718 1.00 94.81 89 ALA A O 1
ATOM 719 N N . ASP A 1 90 ? -12.571 -12.063 2.128 1.00 94.69 90 ASP A N 1
ATOM 720 C CA . ASP A 1 90 ? -12.023 -13.419 1.970 1.00 94.69 90 ASP A CA 1
ATOM 721 C C . ASP A 1 90 ? -11.363 -13.655 0.607 1.00 94.69 90 ASP A C 1
ATOM 723 O O . ASP A 1 90 ? -10.328 -14.316 0.531 1.00 94.69 90 ASP A O 1
ATOM 727 N N . HIS A 1 91 ? -11.895 -13.053 -0.461 1.00 92.12 91 HIS A N 1
ATOM 728 C CA . HIS A 1 91 ? -11.371 -13.224 -1.819 1.00 92.12 91 HIS A CA 1
ATOM 729 C C . HIS A 1 91 ? -9.998 -12.583 -2.046 1.00 92.12 91 HIS A C 1
ATOM 731 O O . HIS A 1 91 ? -9.372 -12.876 -3.061 1.00 92.12 91 HIS A O 1
ATOM 737 N N . ILE A 1 92 ? -9.527 -11.697 -1.155 1.00 91.62 92 ILE A N 1
ATOM 738 C CA . ILE A 1 92 ? -8.249 -10.990 -1.335 1.00 91.62 92 ILE A CA 1
ATOM 739 C C . ILE A 1 92 ? -7.062 -11.708 -0.684 1.00 91.62 92 ILE A C 1
ATOM 741 O O . ILE A 1 92 ? -5.919 -11.366 -0.981 1.00 91.62 92 ILE A O 1
ATOM 745 N N . LYS A 1 93 ? -7.306 -12.703 0.179 1.00 87.06 93 LYS A N 1
ATOM 746 C CA . LYS A 1 93 ? -6.262 -13.346 0.999 1.00 87.06 93 LYS A CA 1
ATOM 747 C C . LYS A 1 93 ? -5.138 -13.968 0.165 1.00 87.06 93 LYS A C 1
ATOM 749 O O . LYS A 1 93 ? -3.973 -13.848 0.533 1.00 87.06 93 LYS A O 1
ATOM 754 N N . ASP A 1 94 ? -5.479 -14.532 -0.992 1.00 87.00 94 ASP A N 1
ATOM 755 C CA . ASP A 1 94 ? -4.526 -15.153 -1.923 1.00 87.00 94 ASP A CA 1
ATOM 756 C C . ASP A 1 94 ? -4.161 -14.249 -3.114 1.00 87.00 94 ASP A C 1
ATOM 758 O O . ASP A 1 94 ? -3.494 -14.672 -4.063 1.00 87.00 94 ASP A O 1
ATOM 762 N N . VAL A 1 95 ? -4.591 -12.984 -3.090 1.00 88.88 95 VAL A N 1
ATOM 763 C CA . VAL A 1 95 ? -4.378 -12.033 -4.181 1.00 88.88 95 VAL A CA 1
ATOM 764 C C . VAL A 1 95 ? -3.189 -11.124 -3.858 1.00 88.88 95 VAL A C 1
ATOM 766 O O . VAL A 1 95 ? -3.228 -10.359 -2.894 1.00 88.88 95 VAL A O 1
ATOM 769 N N . PRO A 1 96 ? -2.134 -11.102 -4.693 1.00 89.75 96 PRO A N 1
ATOM 770 C CA . PRO A 1 96 ? -0.983 -10.238 -4.456 1.00 89.75 96 PRO A CA 1
ATOM 771 C C . PRO A 1 96 ? -1.358 -8.754 -4.454 1.00 89.75 96 PRO A C 1
ATOM 773 O O . PRO A 1 96 ? -2.039 -8.284 -5.368 1.00 89.75 96 PRO A O 1
ATOM 776 N N . VAL A 1 97 ? -0.832 -7.976 -3.501 1.00 87.38 97 VAL A N 1
ATOM 777 C CA . VAL A 1 97 ? -0.977 -6.505 -3.493 1.00 87.38 97 VAL A CA 1
ATOM 778 C C . VAL A 1 97 ? -0.430 -5.913 -4.798 1.00 87.38 97 VAL A C 1
ATOM 780 O O . VAL A 1 97 ? -1.155 -5.244 -5.535 1.00 87.38 97 VAL A O 1
ATOM 783 N N . PHE A 1 98 ? 0.802 -6.264 -5.170 1.00 88.56 98 PHE A N 1
ATOM 784 C CA . PHE A 1 98 ? 1.389 -5.889 -6.457 1.00 88.56 98 PHE A CA 1
ATOM 785 C C . PHE A 1 98 ? 1.318 -7.059 -7.435 1.00 88.56 98 PHE A C 1
ATOM 787 O O . PHE A 1 98 ? 2.011 -8.069 -7.283 1.00 88.56 98 PHE A O 1
ATOM 794 N N . GLN A 1 99 ? 0.464 -6.914 -8.446 1.00 90.62 99 GLN A N 1
ATOM 795 C CA . GLN A 1 99 ? 0.288 -7.917 -9.488 1.00 90.62 99 GLN A CA 1
ATOM 796 C C . GLN A 1 99 ? 1.065 -7.533 -10.740 1.00 90.62 99 GLN A C 1
ATOM 798 O O . GLN A 1 99 ? 1.166 -6.358 -11.091 1.00 90.62 99 GLN A O 1
ATOM 803 N N . GLY A 1 100 ? 1.567 -8.537 -11.456 1.00 90.00 100 GLY A N 1
ATOM 804 C CA . GLY A 1 100 ? 1.950 -8.338 -12.848 1.00 90.00 100 GLY A CA 1
ATOM 805 C C . GLY A 1 100 ? 0.736 -7.881 -13.657 1.00 90.00 100 GLY A C 1
ATOM 806 O O . GLY A 1 100 ? -0.362 -8.402 -13.459 1.00 90.00 100 GLY A O 1
ATOM 807 N N . ALA A 1 101 ? 0.936 -6.940 -14.573 1.00 87.19 101 ALA A N 1
ATOM 808 C CA . ALA A 1 101 ? -0.102 -6.430 -15.460 1.00 87.19 101 ALA A CA 1
ATOM 809 C C . ALA A 1 101 ? 0.305 -6.619 -16.925 1.00 87.19 101 ALA A C 1
ATOM 811 O O . ALA A 1 101 ? 1.487 -6.553 -17.270 1.00 87.19 101 ALA A O 1
ATOM 812 N N . THR A 1 102 ? -0.692 -6.851 -17.772 1.00 86.56 102 THR A N 1
ATOM 813 C CA . THR A 1 102 ? -0.579 -6.890 -19.236 1.00 86.56 102 THR A CA 1
ATOM 814 C C . THR A 1 102 ? -1.510 -5.842 -19.846 1.00 86.56 102 THR A C 1
ATOM 816 O O . THR A 1 102 ? -2.239 -5.166 -19.119 1.00 86.56 102 THR A O 1
ATOM 819 N N . CYS A 1 103 ? -1.539 -5.723 -21.175 1.00 87.75 103 CYS A N 1
ATOM 820 C CA . CYS A 1 103 ? -2.534 -4.897 -21.868 1.00 87.75 103 CYS A CA 1
ATOM 821 C C . CYS A 1 103 ? -3.989 -5.324 -21.591 1.00 87.75 103 CYS A C 1
ATOM 823 O O . CYS A 1 103 ? -4.894 -4.522 -21.781 1.00 87.75 103 CYS A O 1
ATOM 825 N N . HIS A 1 104 ? -4.212 -6.548 -21.102 1.00 89.38 104 HIS A N 1
ATOM 826 C CA . HIS A 1 104 ? -5.531 -7.059 -20.720 1.00 89.38 104 HIS A CA 1
ATOM 827 C C . HIS A 1 104 ? -5.848 -6.884 -19.226 1.00 89.38 104 HIS A C 1
ATOM 829 O O . HIS A 1 104 ? -6.882 -7.351 -18.761 1.00 89.38 104 HIS A O 1
ATOM 835 N N . GLY A 1 105 ? -4.969 -6.221 -18.467 1.00 87.75 105 GLY A N 1
ATOM 836 C CA . GLY A 1 105 ? -5.153 -5.960 -17.041 1.00 87.75 105 GLY A CA 1
ATOM 837 C C . GLY A 1 105 ? -4.279 -6.823 -16.118 1.00 87.75 105 GLY A C 1
ATOM 838 O O . GLY A 1 105 ? -3.277 -7.407 -16.562 1.00 87.75 105 GLY A O 1
ATOM 839 N N . PRO A 1 106 ? -4.602 -6.850 -14.809 1.00 88.88 106 PRO A N 1
ATOM 840 C CA . PRO A 1 106 ? -3.864 -7.608 -13.801 1.00 88.88 106 PRO A CA 1
ATOM 841 C C . PRO A 1 106 ? -3.917 -9.119 -14.043 1.00 88.88 106 PRO A C 1
ATOM 843 O O . PRO A 1 106 ? -4.944 -9.677 -14.410 1.00 88.88 106 PRO A O 1
ATOM 846 N N . THR A 1 107 ? -2.797 -9.798 -13.812 1.00 90.31 107 THR A N 1
ATOM 847 C CA . THR A 1 107 ? -2.635 -11.232 -14.117 1.00 90.31 107 THR A CA 1
ATOM 848 C C . THR A 1 107 ? -2.989 -12.171 -12.964 1.00 90.31 107 THR A C 1
ATOM 850 O O . THR A 1 107 ? -2.849 -13.383 -13.114 1.00 90.31 107 THR A O 1
ATOM 853 N N . GLY A 1 108 ? -3.330 -11.647 -11.784 1.00 89.06 108 GLY A N 1
ATOM 854 C CA . GLY A 1 108 ? -3.462 -12.435 -10.552 1.00 89.06 108 GLY A CA 1
ATOM 855 C C . GLY A 1 108 ? -2.126 -12.904 -9.960 1.00 89.06 108 GLY A C 1
ATOM 856 O O . GLY A 1 108 ? -2.080 -13.349 -8.819 1.00 89.06 108 GLY A O 1
ATOM 857 N N . LYS A 1 109 ? -1.013 -12.791 -10.697 1.00 90.62 109 LYS A N 1
ATOM 858 C CA . LYS A 1 109 ? 0.308 -13.276 -10.272 1.00 90.62 109 LYS A CA 1
ATOM 859 C C . LYS A 1 109 ? 1.127 -12.163 -9.634 1.00 90.62 109 LYS A C 1
ATOM 861 O O . LYS A 1 109 ? 1.053 -11.011 -10.059 1.00 90.62 109 LYS A O 1
ATOM 866 N N . ILE A 1 110 ? 1.971 -12.528 -8.667 1.00 91.62 110 ILE A N 1
ATOM 867 C CA . ILE A 1 110 ? 2.911 -11.604 -8.018 1.00 91.62 110 ILE A CA 1
ATOM 868 C C . ILE A 1 110 ? 3.785 -10.938 -9.087 1.00 91.62 110 ILE A C 1
ATOM 870 O O . ILE A 1 110 ? 4.358 -11.613 -9.951 1.00 91.62 110 ILE A O 1
ATOM 874 N N . GLN A 1 111 ? 3.903 -9.612 -9.030 1.00 91.44 111 GLN A N 1
ATOM 875 C CA . GLN A 1 111 ? 4.811 -8.882 -9.907 1.00 91.44 111 GLN A CA 1
ATOM 876 C C . GLN A 1 111 ? 6.260 -9.296 -9.622 1.00 91.44 111 GLN A C 1
ATOM 878 O O . GLN A 1 111 ? 6.768 -9.145 -8.512 1.00 91.44 111 GLN A O 1
ATOM 883 N N . LYS A 1 112 ? 6.954 -9.806 -10.643 1.00 90.88 112 LYS A N 1
ATOM 884 C CA . LYS A 1 112 ? 8.378 -10.145 -10.529 1.00 90.88 112 LYS A CA 1
ATOM 885 C C . LYS A 1 112 ? 9.218 -8.871 -10.429 1.00 90.88 112 LYS A C 1
ATOM 887 O O . LYS A 1 112 ? 8.981 -7.921 -11.176 1.00 90.88 112 LYS A O 1
ATOM 892 N N . SER A 1 113 ? 10.261 -8.897 -9.600 1.00 87.62 113 SER A N 1
ATOM 893 C CA . SER A 1 113 ? 11.203 -7.779 -9.443 1.00 87.62 113 SER A CA 1
ATOM 894 C C . SER A 1 113 ? 11.835 -7.355 -10.770 1.00 87.62 113 SER A C 1
ATOM 896 O O . SER A 1 113 ? 11.845 -6.172 -11.086 1.00 87.62 113 SER A O 1
ATOM 898 N N . SER A 1 114 ? 12.272 -8.309 -11.597 1.00 88.75 114 SER A N 1
ATOM 899 C CA . SER A 1 114 ? 12.842 -8.027 -12.923 1.00 88.75 114 SER A CA 1
ATOM 900 C C . SER A 1 114 ? 11.847 -7.343 -13.865 1.00 88.75 114 SER A C 1
ATOM 902 O O . SER A 1 114 ? 12.224 -6.447 -14.618 1.00 88.75 114 SER A O 1
ATOM 904 N N . SER A 1 115 ? 10.566 -7.724 -13.797 1.00 89.81 115 SER A N 1
ATOM 905 C CA . SER A 1 115 ? 9.501 -7.082 -14.572 1.00 89.81 115 SER A CA 1
ATOM 906 C C . SER A 1 115 ? 9.270 -5.648 -14.107 1.00 89.81 115 SER A C 1
ATOM 908 O O . SER A 1 115 ? 9.148 -4.757 -14.942 1.00 89.81 115 SER A O 1
ATOM 910 N N . PHE A 1 116 ? 9.223 -5.421 -12.792 1.00 88.94 116 PHE A N 1
ATOM 911 C CA . PHE A 1 116 ? 9.089 -4.085 -12.216 1.00 88.94 116 PHE A CA 1
ATOM 912 C C . PHE A 1 116 ? 10.277 -3.189 -12.593 1.00 88.94 116 PHE A C 1
ATOM 914 O O . PHE A 1 116 ? 10.073 -2.095 -13.111 1.00 88.94 116 PHE A O 1
ATOM 921 N N . SER A 1 117 ? 11.513 -3.675 -12.434 1.00 89.06 117 SER A N 1
ATOM 922 C CA . SER A 1 117 ? 12.721 -2.935 -12.815 1.00 89.06 117 SER A CA 1
ATOM 923 C C . SER A 1 117 ? 12.710 -2.546 -14.293 1.00 89.06 117 SER A C 1
ATOM 925 O O . SER A 1 117 ? 12.953 -1.389 -14.615 1.00 89.06 117 SER A O 1
ATOM 927 N N . LYS A 1 118 ? 12.347 -3.472 -15.191 1.00 89.62 118 LYS A N 1
ATOM 928 C CA . LYS A 1 118 ? 12.234 -3.178 -16.626 1.00 89.62 118 LYS A CA 1
ATOM 929 C C . LYS A 1 118 ? 11.159 -2.126 -16.920 1.00 89.62 118 LYS A C 1
ATOM 931 O O . LYS A 1 118 ? 11.379 -1.242 -17.742 1.00 89.62 118 LYS A O 1
ATOM 936 N N . GLN A 1 119 ? 10.002 -2.206 -16.261 1.00 88.75 119 GLN A 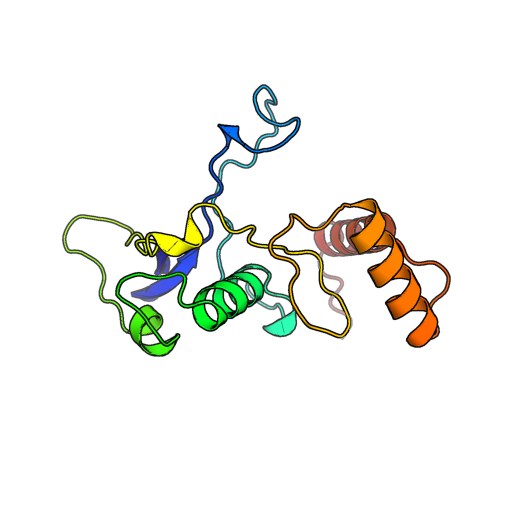N 1
ATOM 937 C CA . GLN A 1 119 ? 8.929 -1.218 -16.425 1.00 88.75 119 GLN A CA 1
ATOM 938 C C . GLN A 1 119 ? 9.363 0.175 -15.966 1.00 88.75 119 GLN A C 1
ATOM 940 O O . GLN A 1 119 ? 9.100 1.146 -16.674 1.00 88.75 119 GLN A O 1
ATOM 945 N N . LEU A 1 120 ? 10.058 0.257 -14.829 1.00 88.62 120 LEU A N 1
ATOM 946 C CA . LEU A 1 120 ? 10.599 1.501 -14.294 1.00 88.62 120 LEU A CA 1
ATOM 947 C C . LEU A 1 120 ? 11.619 2.125 -15.254 1.00 88.62 120 LEU A C 1
ATOM 949 O O . LEU A 1 120 ? 11.468 3.286 -15.619 1.00 88.62 120 LEU A O 1
ATOM 953 N N . THR A 1 121 ? 12.601 1.351 -15.724 1.00 89.19 121 THR A N 1
ATOM 954 C CA . THR A 1 121 ? 13.607 1.840 -16.680 1.00 89.19 121 THR A CA 1
ATOM 955 C C . THR A 1 121 ? 12.960 2.312 -17.981 1.00 89.19 121 THR A C 1
ATOM 957 O O . THR A 1 121 ? 13.268 3.401 -18.456 1.00 89.19 121 THR A O 1
ATOM 960 N N . ASN A 1 122 ? 11.996 1.561 -18.522 1.00 89.38 122 ASN A N 1
ATOM 961 C CA . ASN A 1 122 ? 11.269 1.981 -19.721 1.00 89.38 122 ASN A CA 1
ATOM 962 C C . ASN A 1 122 ? 10.469 3.276 -19.492 1.00 89.38 122 ASN A C 1
ATOM 964 O O . ASN A 1 122 ? 10.344 4.091 -20.402 1.00 89.38 122 ASN A O 1
ATOM 968 N N . ALA A 1 123 ? 9.882 3.460 -18.304 1.00 88.69 123 ALA A N 1
ATOM 969 C CA . ALA A 1 123 ? 9.178 4.692 -17.955 1.00 88.69 123 ALA A CA 1
ATOM 970 C C . ALA A 1 123 ? 10.141 5.879 -17.843 1.00 88.69 123 ALA A C 1
ATOM 972 O O . ALA A 1 123 ? 9.842 6.943 -18.376 1.00 88.69 123 ALA A O 1
ATOM 973 N N . ALA A 1 124 ? 11.310 5.677 -17.230 1.00 88.38 124 ALA A N 1
ATOM 974 C CA . ALA A 1 124 ? 12.350 6.692 -17.131 1.00 88.38 124 ALA A CA 1
ATOM 975 C C . ALA A 1 124 ? 12.861 7.123 -18.516 1.00 88.38 124 ALA A C 1
ATOM 977 O O . ALA A 1 124 ? 12.896 8.314 -18.810 1.00 88.38 124 ALA A O 1
ATOM 978 N N . GLN A 1 125 ? 13.140 6.163 -19.402 1.00 90.31 125 GLN A N 1
ATOM 979 C CA . GLN A 1 125 ? 13.556 6.439 -20.781 1.00 90.31 125 GLN A CA 1
ATOM 980 C C . GLN A 1 125 ? 12.498 7.231 -21.560 1.00 90.31 125 GLN A C 1
ATOM 982 O O . GLN A 1 125 ? 12.834 8.186 -22.255 1.00 90.31 125 GLN A O 1
ATOM 987 N N . ARG A 1 126 ? 11.206 6.897 -21.410 1.00 91.44 126 ARG A N 1
ATOM 988 C CA . ARG A 1 126 ? 10.113 7.678 -22.024 1.00 91.44 126 ARG A CA 1
ATOM 989 C C . ARG A 1 126 ? 10.006 9.101 -21.478 1.00 91.44 126 ARG A C 1
ATOM 991 O O . ARG A 1 126 ? 9.524 9.974 -22.187 1.00 91.44 126 ARG A O 1
ATOM 998 N N . ALA A 1 127 ? 10.442 9.328 -20.244 1.00 90.50 127 ALA A N 1
ATOM 999 C CA . ALA A 1 127 ? 10.529 10.653 -19.643 1.00 90.50 127 ALA A CA 1
ATOM 1000 C C . ALA A 1 127 ? 11.839 11.393 -19.996 1.00 90.50 127 ALA A C 1
ATOM 1002 O O . ALA A 1 127 ? 12.089 12.462 -19.450 1.00 90.50 127 ALA A O 1
ATOM 1003 N N . GLY A 1 128 ? 12.679 10.839 -20.882 1.00 92.94 128 GLY A N 1
ATOM 1004 C CA . GLY A 1 128 ? 13.953 11.440 -21.290 1.00 92.94 128 GLY A CA 1
ATOM 1005 C C . GLY A 1 128 ? 15.094 11.257 -20.286 1.00 92.94 128 GLY A C 1
ATOM 1006 O O . GLY A 1 128 ? 16.107 11.940 -20.394 1.00 92.94 128 GLY A O 1
ATOM 1007 N N . MET A 1 129 ? 14.949 10.360 -19.305 1.00 87.81 129 MET A N 1
ATOM 1008 C CA . MET A 1 129 ? 15.975 10.083 -18.296 1.00 87.81 129 MET A CA 1
ATOM 1009 C C . MET A 1 129 ? 16.858 8.894 -18.699 1.00 87.81 129 MET A C 1
ATOM 1011 O O . MET A 1 129 ? 16.367 7.873 -19.189 1.00 87.81 129 MET A O 1
ATOM 1015 N N . GLU A 1 130 ? 18.162 8.987 -18.432 1.00 83.19 130 GLU A N 1
ATOM 1016 C CA . GLU A 1 130 ? 19.115 7.917 -18.735 1.00 83.19 130 GLU A CA 1
ATOM 1017 C C . GLU A 1 130 ? 19.114 6.823 -17.661 1.00 83.19 130 GLU A C 1
ATOM 1019 O O . GLU A 1 130 ? 19.511 7.049 -16.523 1.00 83.19 130 GLU A O 1
ATOM 1024 N N . ASN A 1 131 ? 18.692 5.614 -18.049 1.00 76.50 131 ASN A N 1
ATOM 1025 C CA . ASN A 1 131 ? 18.948 4.338 -17.362 1.00 76.50 131 ASN A CA 1
ATOM 1026 C C . ASN A 1 131 ? 18.757 4.317 -15.829 1.00 76.50 131 ASN A C 1
ATOM 1028 O O . ASN A 1 131 ? 19.421 3.549 -15.134 1.00 76.50 131 ASN A O 1
ATOM 1032 N N . ILE A 1 132 ? 17.804 5.095 -15.306 1.00 86.44 132 ILE A N 1
ATOM 1033 C CA . ILE A 1 132 ? 17.490 5.122 -13.875 1.00 86.44 132 ILE A CA 1
ATOM 1034 C C . ILE A 1 132 ? 16.958 3.759 -13.417 1.00 86.44 132 ILE A C 1
ATOM 1036 O O . ILE A 1 132 ? 16.032 3.183 -14.004 1.00 86.44 132 ILE A O 1
ATOM 1040 N N . THR A 1 133 ? 17.529 3.263 -12.322 1.00 86.88 133 THR A N 1
ATOM 1041 C CA . THR A 1 133 ? 17.081 2.064 -11.615 1.00 86.88 133 THR A CA 1
ATOM 1042 C C . THR A 1 133 ? 16.441 2.416 -10.273 1.00 86.88 133 THR A C 1
ATOM 1044 O O . THR A 1 133 ? 16.587 3.517 -9.740 1.00 86.88 133 THR A O 1
ATOM 1047 N N . ILE A 1 134 ? 15.767 1.441 -9.657 1.00 83.69 134 ILE A N 1
ATOM 1048 C CA . ILE A 1 134 ? 15.199 1.611 -8.311 1.00 83.69 134 ILE A CA 1
ATOM 1049 C C . ILE A 1 134 ? 16.273 1.937 -7.259 1.00 83.69 134 ILE A C 1
ATOM 1051 O O . ILE A 1 134 ? 15.991 2.616 -6.274 1.00 83.69 134 ILE A O 1
ATOM 1055 N N . ASN A 1 135 ? 17.512 1.479 -7.468 1.00 84.31 135 ASN A N 1
ATOM 1056 C CA . ASN A 1 135 ? 18.619 1.753 -6.558 1.00 84.31 135 ASN A CA 1
ATOM 1057 C C . ASN A 1 135 ? 19.082 3.209 -6.644 1.00 84.31 135 ASN A C 1
ATOM 1059 O O . ASN A 1 135 ? 19.476 3.761 -5.617 1.00 84.31 135 ASN A O 1
ATOM 1063 N N . ASP A 1 136 ? 19.000 3.825 -7.823 1.00 84.56 136 ASP A N 1
ATOM 1064 C CA . ASP A 1 136 ? 19.350 5.233 -8.026 1.00 84.56 136 ASP A CA 1
ATOM 1065 C C . ASP A 1 136 ? 18.320 6.138 -7.352 1.00 84.56 136 ASP A C 1
ATOM 1067 O O . ASP A 1 136 ? 18.695 7.001 -6.560 1.00 84.56 136 ASP A O 1
ATOM 1071 N N . ILE A 1 137 ? 17.026 5.842 -7.538 1.00 82.50 137 ILE A N 1
ATOM 1072 C CA . ILE A 1 137 ? 15.930 6.529 -6.835 1.00 82.50 137 ILE A CA 1
ATOM 1073 C C . ILE A 1 137 ? 16.122 6.408 -5.322 1.00 82.50 137 ILE A C 1
ATOM 1075 O O . ILE A 1 137 ? 16.122 7.406 -4.606 1.00 82.50 137 ILE A O 1
ATOM 1079 N N . ARG A 1 138 ? 16.353 5.186 -4.821 1.00 78.75 138 ARG A N 1
ATOM 1080 C CA . ARG A 1 138 ? 16.576 4.952 -3.388 1.00 78.75 138 ARG A CA 1
ATOM 1081 C C . ARG A 1 138 ? 17.781 5.737 -2.870 1.00 78.75 138 ARG A C 1
ATOM 1083 O O . ARG A 1 138 ? 17.722 6.274 -1.767 1.00 78.75 138 ARG A O 1
ATOM 1090 N N . ARG A 1 139 ? 18.875 5.789 -3.637 1.00 80.00 139 ARG A N 1
ATOM 1091 C CA . ARG A 1 139 ? 20.080 6.552 -3.286 1.00 80.00 139 ARG A CA 1
ATOM 1092 C C . ARG A 1 139 ? 19.768 8.043 -3.204 1.00 80.00 139 ARG A C 1
ATOM 1094 O O . ARG 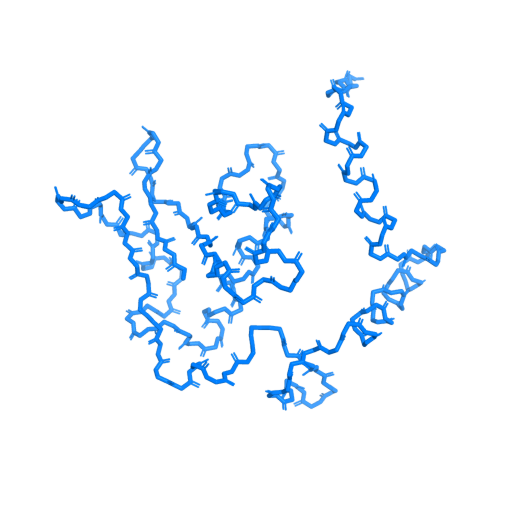A 1 139 ? 20.140 8.660 -2.214 1.00 80.00 139 ARG A O 1
ATOM 1101 N N . GLU A 1 1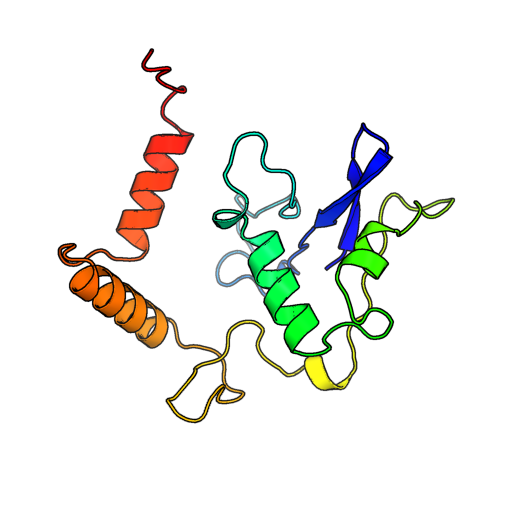40 ? 19.068 8.603 -4.185 1.00 79.44 140 GLU A N 1
ATOM 1102 C CA . GLU A 1 140 ? 18.683 10.015 -4.181 1.00 79.44 140 GLU A CA 1
ATOM 1103 C C . GLU A 1 140 ? 17.781 10.350 -2.987 1.00 79.44 140 GLU A C 1
ATOM 1105 O O . GLU A 1 140 ? 18.042 11.316 -2.272 1.00 79.44 140 GLU A O 1
ATOM 1110 N N . THR A 1 141 ? 16.767 9.523 -2.708 1.00 71.38 141 THR A N 1
ATOM 1111 C CA . THR A 1 141 ? 15.895 9.712 -1.540 1.00 71.38 141 THR A CA 1
ATOM 1112 C C . THR A 1 141 ? 16.685 9.652 -0.233 1.00 71.38 141 THR A C 1
ATOM 1114 O O . THR A 1 141 ? 16.461 10.478 0.645 1.00 71.38 141 THR A O 1
ATOM 1117 N N . LEU A 1 142 ? 17.642 8.725 -0.103 1.00 67.62 142 LEU A N 1
ATOM 1118 C CA . LEU A 1 142 ? 18.508 8.640 1.079 1.00 67.62 142 LEU A CA 1
ATOM 1119 C C . LEU A 1 142 ? 19.425 9.857 1.227 1.00 67.62 142 LEU A C 1
ATOM 1121 O O . LEU A 1 142 ? 19.607 10.341 2.340 1.00 67.62 142 LEU A O 1
ATOM 1125 N N . VAL A 1 143 ? 19.988 10.365 0.127 1.00 73.06 143 VAL A N 1
ATOM 1126 C CA . VAL A 1 143 ? 20.799 11.591 0.143 1.00 73.06 143 VAL A CA 1
ATOM 1127 C C . VAL A 1 143 ? 19.944 12.785 0.562 1.00 73.06 143 VAL A C 1
ATOM 1129 O O . VAL A 1 143 ? 20.369 13.542 1.428 1.00 73.06 143 VAL A O 1
ATOM 1132 N N . LYS A 1 144 ? 18.726 12.927 0.026 1.00 66.75 144 LYS A N 1
ATOM 1133 C CA . LYS A 1 144 ? 17.790 13.992 0.423 1.00 66.75 144 LYS A CA 1
ATOM 1134 C C . LYS A 1 144 ? 17.328 13.866 1.877 1.00 66.75 144 LYS A C 1
ATOM 1136 O O . LYS A 1 144 ? 17.173 14.880 2.538 1.00 66.75 144 LYS A O 1
ATOM 1141 N N . ALA A 1 145 ? 17.132 12.647 2.380 1.00 58.28 145 ALA A N 1
ATOM 1142 C CA . ALA A 1 145 ? 16.727 12.406 3.766 1.00 58.28 145 ALA A CA 1
ATOM 1143 C C . ALA A 1 145 ? 17.864 12.657 4.775 1.00 58.28 145 ALA A C 1
ATOM 1145 O O . ALA A 1 145 ? 17.611 13.138 5.876 1.00 58.28 145 ALA A O 1
ATOM 1146 N N . ASN A 1 146 ? 19.111 12.338 4.406 1.00 59.75 146 ASN A N 1
ATOM 1147 C CA . ASN A 1 146 ? 20.288 12.552 5.255 1.00 59.75 146 ASN A CA 1
ATOM 1148 C C . ASN A 1 146 ? 20.882 13.959 5.121 1.00 59.75 146 ASN A C 1
ATOM 1150 O O . ASN A 1 146 ? 21.564 14.435 6.030 1.00 59.75 146 ASN A O 1
ATOM 1154 N N . GLY A 1 147 ? 20.660 14.626 3.989 1.00 48.62 147 GLY A N 1
ATOM 1155 C CA . GLY A 1 147 ? 20.975 16.032 3.826 1.00 48.62 147 GLY A CA 1
ATOM 1156 C C . GLY A 1 147 ? 20.056 16.834 4.734 1.00 48.62 147 GLY A C 1
ATOM 1157 O O . GLY A 1 147 ? 18.854 16.884 4.493 1.00 48.62 147 GLY A O 1
ATOM 1158 N N . LYS A 1 148 ? 20.606 17.464 5.783 1.00 45.44 148 LYS A N 1
ATOM 1159 C CA . LYS A 1 148 ? 19.918 18.550 6.500 1.00 45.44 148 LYS A CA 1
ATOM 1160 C C . LYS A 1 148 ? 19.234 19.423 5.456 1.00 45.44 148 LYS A C 1
ATOM 1162 O O . LYS A 1 148 ? 19.925 19.850 4.534 1.00 45.44 148 LYS A O 1
ATOM 1167 N N . ALA A 1 149 ? 17.922 19.630 5.593 1.00 39.84 149 ALA A N 1
ATOM 1168 C CA . ALA A 1 149 ? 17.122 20.430 4.677 1.00 39.84 149 ALA A CA 1
ATOM 1169 C C . ALA A 1 149 ? 17.884 21.712 4.327 1.00 39.84 149 ALA A C 1
ATOM 1171 O O . ALA A 1 149 ? 17.990 22.630 5.142 1.00 39.84 149 ALA A O 1
ATOM 1172 N N . LEU A 1 150 ? 18.480 21.737 3.137 1.00 34.56 150 LEU A N 1
ATOM 1173 C CA . LEU A 1 150 ? 19.032 22.949 2.573 1.00 34.56 150 LEU A CA 1
ATOM 1174 C C . LEU A 1 150 ? 17.803 23.716 2.111 1.00 34.56 150 LEU A C 1
ATOM 1176 O O . LEU A 1 150 ? 17.270 23.484 1.029 1.00 34.56 150 LEU A O 1
ATOM 1180 N N . VAL A 1 151 ? 17.297 24.544 3.024 1.00 35.44 151 VAL A N 1
ATOM 1181 C CA . VAL A 1 151 ? 16.361 25.614 2.711 1.00 35.44 151 VAL A CA 1
ATOM 1182 C C . VAL A 1 151 ? 17.101 26.517 1.735 1.00 35.44 151 VAL A C 1
ATOM 1184 O O . VAL A 1 151 ? 17.941 27.322 2.131 1.00 35.44 151 VAL A O 1
ATOM 1187 N N . LEU A 1 152 ? 16.857 26.308 0.448 1.00 31.45 152 LEU A N 1
ATOM 1188 C CA . LEU A 1 152 ? 17.151 27.305 -0.564 1.00 31.45 152 LEU A CA 1
ATOM 1189 C C . LEU A 1 152 ? 15.946 28.247 -0.575 1.00 31.45 152 LEU A C 1
ATOM 1191 O O . LEU A 1 152 ? 14.859 27.858 -1.003 1.00 31.45 152 LEU A O 1
ATOM 1195 N N . LEU A 1 153 ? 16.159 29.421 0.027 1.00 35.97 153 LEU A N 1
ATOM 1196 C CA . LEU A 1 153 ? 15.383 30.637 -0.220 1.00 35.97 153 LEU A CA 1
ATOM 1197 C C . LEU A 1 153 ? 15.502 31.035 -1.695 1.00 35.97 153 LEU A C 1
ATOM 1199 O O . LEU A 1 153 ? 16.617 30.873 -2.245 1.00 35.97 153 LEU A O 1
#

Secondary structure (DSSP, 8-state):
-EEEE-TTS-EEEEE---GGGSTT-TT-TT---S-EES--TT--GGG-HHHHHHHHHHHTT-BSS-SSHHHHHTPPPPSS-SEEE-PBPGGGTTS-SSEEEETTEEEEEEPPHHHHHHHHHHHHHHTT--S--HHHHHHHHHHHHHS------

pLDDT: mean 80.74, std 13.86, range [31.45, 95.38]

Foldseek 3Di:
DKWFADPVQWTKDWDDDDQCPPPPRVPDPPHDPDTQIQDDPPDDNVPRPRVVLVVLCLVVVQFPPDNDPVVRRPDHDDPPDRMGDRHTDPVCPQADSAADADPVGGDSHHDDPVNVQVVVQVVCVVVVHPRDGPVNVVVVVVCCVPPDPPPDD

Radius of gyration: 18.11 Å; chains: 1; bounding box: 38×46×47 Å